Protein AF-X0SSA2-F1 (afdb_monomer)

Organism: NCBI:txid412755

Mean predicted aligned error: 7.19 Å

Structure (mmCIF, N/CA/C/O backbone):
data_AF-X0SSA2-F1
#
_entry.id   AF-X0SSA2-F1
#
loop_
_atom_site.group_PDB
_atom_site.id
_atom_site.type_symbol
_atom_site.label_atom_id
_atom_site.label_alt_id
_atom_site.label_comp_id
_atom_site.label_asym_id
_atom_site.label_entity_id
_atom_site.label_seq_id
_atom_site.pdbx_PDB_ins_code
_atom_site.Cartn_x
_atom_site.Cartn_y
_atom_site.Cartn_z
_atom_site.occupancy
_atom_site.B_iso_or_equiv
_atom_site.auth_seq_id
_atom_site.auth_comp_id
_atom_site.auth_asym_id
_atom_site.auth_atom_id
_atom_site.pdbx_PDB_model_num
ATOM 1 N N . MET A 1 1 ? 5.186 -24.370 46.290 1.00 36.34 1 MET A N 1
ATOM 2 C CA . MET A 1 1 ? 6.306 -24.875 45.468 1.00 36.34 1 MET A CA 1
ATOM 3 C C . MET A 1 1 ? 5.739 -2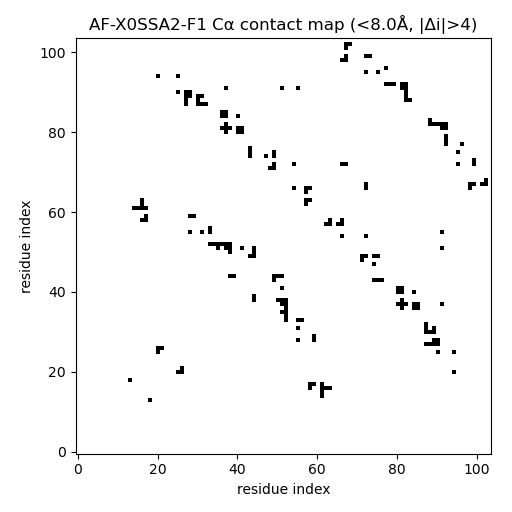5.151 44.083 1.00 36.34 1 MET A C 1
ATOM 5 O O . MET A 1 1 ? 5.047 -26.138 43.938 1.00 36.34 1 MET A O 1
ATOM 9 N N . LEU A 1 2 ? 5.823 -24.299 43.070 1.00 32.62 2 LEU A N 1
ATOM 10 C CA . LEU A 1 2 ? 6.557 -23.061 42.821 1.00 32.62 2 LEU A CA 1
ATOM 11 C C . LEU A 1 2 ? 5.661 -22.193 41.912 1.00 32.62 2 LEU A C 1
ATOM 13 O O . LEU A 1 2 ? 5.140 -22.690 40.917 1.00 32.62 2 LEU A O 1
ATOM 17 N N . GLU A 1 3 ? 5.477 -20.921 42.271 1.00 40.03 3 GLU A N 1
ATOM 18 C CA . GLU A 1 3 ? 5.238 -19.847 41.297 1.00 40.03 3 GLU A CA 1
ATOM 19 C C . GLU A 1 3 ? 6.500 -19.658 40.426 1.00 40.03 3 GLU A C 1
ATOM 21 O O . GLU A 1 3 ? 7.541 -20.228 40.747 1.00 40.03 3 GLU A O 1
ATOM 26 N N . VAL A 1 4 ? 6.417 -18.796 39.399 1.00 38.00 4 VAL A N 1
ATOM 27 C CA . VAL A 1 4 ? 7.406 -18.493 38.331 1.00 38.00 4 VAL A CA 1
ATOM 28 C C . VAL A 1 4 ? 7.120 -19.343 37.084 1.00 38.00 4 VAL A C 1
ATOM 30 O O . VAL A 1 4 ? 7.470 -20.511 37.021 1.00 38.00 4 VAL A O 1
ATOM 33 N N . LEU A 1 5 ? 6.361 -18.854 36.094 1.00 41.00 5 LEU A N 1
ATOM 34 C CA . LEU A 1 5 ? 6.800 -17.846 35.118 1.00 41.00 5 LEU A CA 1
ATOM 35 C C . LEU A 1 5 ? 5.656 -16.884 34.714 1.00 41.00 5 LEU A C 1
ATOM 37 O O . LEU A 1 5 ? 4.956 -17.092 33.725 1.00 41.00 5 LEU A O 1
ATOM 41 N N . LYS A 1 6 ? 5.496 -15.781 35.455 1.00 46.09 6 LYS A N 1
ATOM 42 C CA . LYS A 1 6 ? 4.911 -14.536 34.934 1.00 46.09 6 LYS A CA 1
ATOM 43 C C . LYS A 1 6 ? 6.058 -13.664 34.431 1.00 46.09 6 LYS A C 1
ATOM 45 O O . LYS A 1 6 ? 6.684 -13.016 35.254 1.00 46.09 6 LYS A O 1
ATOM 50 N N . THR A 1 7 ? 6.296 -13.651 33.121 1.00 39.84 7 THR A N 1
ATOM 51 C CA . THR A 1 7 ? 6.778 -12.492 32.341 1.00 39.84 7 THR A CA 1
ATOM 52 C C . THR A 1 7 ? 6.968 -12.906 30.881 1.00 39.84 7 THR A C 1
ATOM 54 O O . THR A 1 7 ? 8.024 -13.374 30.476 1.00 39.84 7 THR A O 1
ATOM 57 N N . ASN A 1 8 ? 5.967 -12.648 30.044 1.00 33.44 8 ASN A N 1
ATOM 58 C CA . ASN A 1 8 ? 6.274 -11.873 28.850 1.00 33.44 8 ASN A CA 1
ATOM 59 C C . ASN A 1 8 ? 5.048 -11.089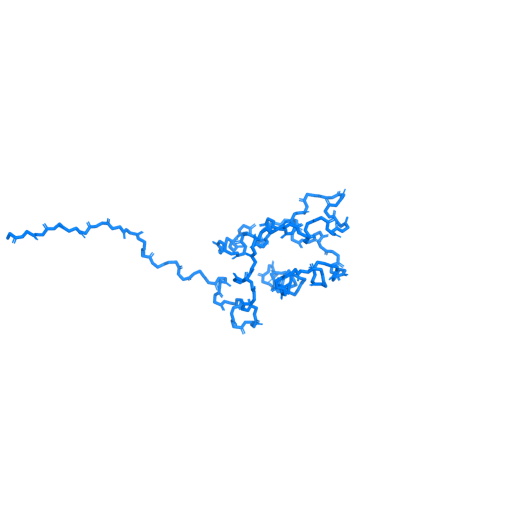 28.411 1.00 33.44 8 ASN A C 1
ATOM 61 O O . ASN A 1 8 ? 4.014 -11.620 28.023 1.00 33.44 8 ASN A O 1
ATOM 65 N N . LYS A 1 9 ? 5.212 -9.783 28.551 1.00 35.56 9 LYS A N 1
ATOM 66 C CA . LYS A 1 9 ? 4.283 -8.697 28.295 1.00 35.56 9 LYS A CA 1
ATOM 67 C C . LYS A 1 9 ? 4.104 -8.527 26.778 1.00 35.56 9 LYS A C 1
ATOM 69 O O . LYS A 1 9 ? 4.408 -7.476 26.238 1.00 35.56 9 LYS A O 1
ATOM 74 N N . ILE A 1 10 ? 3.666 -9.581 26.085 1.00 38.38 10 ILE A N 1
ATOM 75 C CA . ILE A 1 10 ? 3.102 -9.499 24.727 1.00 38.38 10 ILE A CA 1
ATOM 76 C C . ILE A 1 10 ? 1.580 -9.409 24.898 1.00 38.38 10 ILE A C 1
ATOM 78 O O . ILE A 1 10 ? 0.806 -10.230 24.422 1.00 38.38 10 ILE A O 1
ATOM 82 N N . THR A 1 11 ? 1.153 -8.471 25.733 1.00 32.16 11 THR A N 1
ATOM 83 C CA . THR A 1 11 ? -0.247 -8.119 25.925 1.00 32.16 11 THR A CA 1
ATOM 84 C C . THR A 1 11 ? -0.655 -7.215 24.764 1.00 32.16 11 THR A C 1
ATOM 86 O O . THR A 1 11 ? -0.096 -6.133 24.624 1.00 32.16 11 THR A O 1
ATOM 89 N N . GLU A 1 12 ? -1.610 -7.682 23.956 1.00 33.59 12 GLU A N 1
ATOM 90 C CA . GLU A 1 12 ? -2.598 -6.848 23.249 1.00 33.59 12 GLU A CA 1
ATOM 91 C C . GLU A 1 12 ? -2.075 -5.821 22.230 1.00 33.59 12 GLU A C 1
ATOM 93 O O . GLU A 1 12 ? -2.285 -4.621 22.367 1.00 33.59 12 GLU A O 1
ATOM 98 N N . ILE A 1 13 ? -1.487 -6.291 21.129 1.00 44.59 13 ILE A N 1
ATOM 99 C CA . ILE A 1 13 ? -1.469 -5.511 19.880 1.00 44.59 13 ILE A CA 1
ATOM 100 C C . ILE A 1 13 ? -2.322 -6.269 18.865 1.00 44.59 13 ILE A C 1
ATOM 102 O O . ILE A 1 13 ? -1.829 -6.931 17.955 1.00 44.59 13 ILE A O 1
ATOM 106 N N . THR A 1 14 ? -3.638 -6.234 19.057 1.00 48.22 14 THR A N 1
ATOM 107 C CA . THR A 1 14 ? -4.556 -6.366 17.923 1.00 48.22 14 THR A CA 1
ATOM 108 C C . THR A 1 14 ? -4.521 -5.020 17.220 1.00 48.22 14 THR A C 1
ATOM 110 O O . THR A 1 14 ? -5.243 -4.100 17.597 1.00 48.22 14 THR A O 1
ATOM 113 N N . ASP A 1 15 ? -3.576 -4.880 16.298 1.00 62.47 15 ASP A N 1
ATOM 114 C CA . ASP A 1 15 ? -3.314 -3.630 15.603 1.00 62.47 15 ASP A CA 1
ATOM 115 C C . ASP A 1 15 ? -4.589 -3.137 14.908 1.00 62.47 15 ASP A C 1
ATOM 117 O O . ASP A 1 15 ? -5.129 -3.838 14.046 1.00 62.47 15 ASP A O 1
ATOM 121 N N . ASP A 1 16 ? -5.089 -1.964 15.306 1.00 81.75 16 ASP A N 1
ATOM 122 C CA . ASP A 1 16 ? -6.291 -1.324 14.753 1.00 81.75 16 ASP A CA 1
ATOM 123 C C . ASP A 1 16 ? -6.284 -1.369 13.216 1.00 81.75 16 ASP A C 1
ATOM 125 O O . ASP A 1 16 ? -7.279 -1.717 12.580 1.00 81.75 16 ASP A O 1
ATOM 129 N N . LEU A 1 17 ? -5.112 -1.167 12.606 1.00 86.69 17 LEU A N 1
ATOM 130 C CA . LEU A 1 17 ? -4.963 -1.205 11.158 1.00 86.69 17 LEU A CA 1
ATOM 131 C C . LEU A 1 17 ? -5.242 -2.586 10.549 1.00 86.69 17 LEU A C 1
ATOM 133 O O . LEU A 1 17 ? -5.836 -2.676 9.476 1.00 86.69 17 LEU A O 1
ATOM 137 N N . SER A 1 18 ? -4.831 -3.668 11.212 1.00 85.12 18 SER A N 1
ATOM 138 C CA . SER A 1 18 ? -5.076 -5.025 10.711 1.00 85.12 18 SER A CA 1
ATOM 139 C C . SER A 1 18 ? -6.566 -5.357 10.706 1.00 85.12 18 SER A C 1
ATOM 141 O O . SER A 1 18 ? -7.044 -5.973 9.756 1.00 85.12 18 SER A O 1
ATOM 143 N N . ASN A 1 19 ? -7.307 -4.925 11.730 1.00 87.31 19 ASN A N 1
ATOM 144 C CA . ASN A 1 19 ? -8.758 -5.110 11.785 1.00 87.31 19 ASN A CA 1
ATOM 145 C C . ASN A 1 19 ? -9.459 -4.269 10.712 1.00 87.31 19 ASN A C 1
ATOM 147 O O . ASN A 1 19 ? -10.218 -4.817 9.920 1.00 87.31 19 ASN A O 1
ATOM 151 N N . LEU A 1 20 ? -9.098 -2.989 10.592 1.00 90.50 20 LEU A N 1
ATOM 152 C CA . LEU A 1 20 ? -9.608 -2.086 9.556 1.00 90.50 20 LEU A CA 1
ATOM 153 C C . LEU A 1 20 ? -9.437 -2.656 8.139 1.00 90.50 20 LEU A C 1
ATOM 155 O O . LEU A 1 20 ? -10.363 -2.636 7.330 1.00 90.50 20 LEU A O 1
ATOM 159 N N . LEU A 1 21 ? -8.263 -3.217 7.839 1.00 87.75 21 LEU A N 1
ATOM 160 C CA . LEU A 1 21 ? -7.985 -3.827 6.538 1.00 87.75 21 LEU A CA 1
ATOM 161 C C . LEU A 1 21 ? -8.769 -5.120 6.309 1.00 87.75 21 LEU A C 1
ATOM 163 O O . LEU A 1 21 ? -9.176 -5.382 5.178 1.00 87.75 21 LEU A O 1
ATOM 167 N N . ARG A 1 22 ? -8.990 -5.927 7.355 1.00 87.25 22 ARG A N 1
ATOM 168 C CA . ARG A 1 22 ? -9.841 -7.123 7.274 1.00 87.25 22 ARG A CA 1
ATOM 169 C C . ARG A 1 22 ? -11.291 -6.744 6.998 1.00 87.25 22 ARG A C 1
ATOM 171 O O . ARG A 1 22 ? -11.892 -7.337 6.106 1.00 87.25 22 ARG A O 1
ATOM 178 N N . ASP A 1 23 ? -11.812 -5.749 7.706 1.00 89.88 23 ASP A N 1
ATOM 179 C CA . ASP A 1 23 ? -13.188 -5.266 7.556 1.00 89.88 23 ASP A CA 1
ATOM 180 C C . ASP A 1 23 ? -13.410 -4.603 6.189 1.00 89.88 23 ASP A C 1
ATOM 182 O O . ASP A 1 23 ? -14.480 -4.729 5.597 1.00 89.88 23 ASP A O 1
ATOM 186 N N . ALA A 1 24 ? -12.370 -3.971 5.638 1.00 89.56 24 ALA A N 1
ATOM 187 C CA . ALA A 1 24 ? -12.356 -3.442 4.275 1.00 89.56 24 ALA A CA 1
ATOM 188 C C . ALA A 1 24 ? -12.162 -4.516 3.181 1.00 89.56 24 ALA A C 1
ATOM 190 O O . ALA A 1 24 ? -12.196 -4.186 1.997 1.00 89.56 24 ALA A O 1
ATOM 191 N N . GLY A 1 25 ? -11.970 -5.789 3.549 1.00 87.25 25 GLY A N 1
ATOM 192 C CA . GLY A 1 25 ? -11.882 -6.914 2.614 1.00 87.25 25 GLY A CA 1
ATOM 193 C C . GLY A 1 25 ? -10.484 -7.229 2.069 1.00 87.25 25 GLY A C 1
ATOM 194 O O . GLY A 1 25 ? -10.376 -8.007 1.131 1.00 87.25 25 GLY A O 1
ATOM 195 N N . TYR A 1 26 ? -9.406 -6.687 2.645 1.00 88.94 26 TYR A N 1
ATOM 196 C CA . TYR A 1 26 ? -8.025 -6.876 2.167 1.00 88.94 26 TYR A CA 1
ATOM 197 C C . TYR A 1 26 ? -7.277 -8.007 2.895 1.00 88.94 26 TYR A C 1
ATOM 199 O O . TYR A 1 26 ? -6.159 -7.835 3.394 1.00 88.94 26 TYR A O 1
ATOM 207 N N . LEU A 1 27 ? -7.889 -9.191 2.969 1.00 78.62 27 LEU A N 1
ATOM 208 C CA . LEU A 1 27 ? -7.340 -10.361 3.675 1.00 78.62 27 LEU A CA 1
ATOM 209 C C . LEU A 1 27 ? -6.045 -10.891 3.032 1.00 78.62 27 LEU A C 1
ATOM 211 O O . LEU A 1 27 ? -5.162 -11.429 3.714 1.00 78.62 27 LEU A O 1
ATOM 215 N N . GLU A 1 28 ? -5.903 -10.690 1.725 1.00 85.69 28 GLU A N 1
ATOM 216 C CA . GLU A 1 28 ? -4.782 -11.118 0.891 1.00 85.69 28 GLU A CA 1
ATOM 217 C C . GLU A 1 28 ? -3.476 -10.416 1.267 1.00 85.69 28 GLU A C 1
ATOM 219 O O . GLU A 1 28 ? -2.402 -10.895 0.907 1.00 85.69 28 GLU A O 1
ATOM 224 N N . LEU A 1 29 ? -3.512 -9.322 2.036 1.00 87.44 29 LEU A N 1
ATOM 225 C CA . LEU A 1 29 ? -2.296 -8.675 2.532 1.00 87.44 29 LEU A CA 1
ATOM 226 C C . LEU A 1 29 ? -1.406 -9.644 3.331 1.00 87.44 29 LEU A C 1
ATOM 228 O O . LEU A 1 29 ? -0.174 -9.594 3.233 1.00 87.44 29 LEU A O 1
ATOM 232 N N . SER A 1 30 ? -2.022 -10.568 4.073 1.00 87.25 30 SER A N 1
ATOM 233 C CA . SER A 1 30 ? -1.315 -11.631 4.796 1.00 87.25 30 SER A CA 1
ATOM 234 C C . SER A 1 30 ? -0.505 -12.549 3.866 1.00 87.25 30 SER A C 1
ATOM 236 O O . SER A 1 30 ? 0.516 -13.096 4.277 1.00 87.25 30 SER A O 1
ATOM 238 N N . ALA A 1 31 ? -0.883 -12.653 2.586 1.00 93.50 31 ALA A N 1
ATOM 239 C CA . ALA A 1 31 ? -0.186 -13.447 1.580 1.00 93.50 31 ALA A CA 1
ATOM 240 C C . ALA A 1 31 ? 1.072 -12.763 1.014 1.00 93.50 31 ALA A C 1
ATOM 242 O O . ALA A 1 31 ? 1.801 -13.390 0.237 1.00 93.50 31 ALA A O 1
ATOM 243 N N . CYS A 1 32 ? 1.349 -11.500 1.366 1.00 96.31 32 CYS A N 1
ATOM 244 C CA . CYS A 1 32 ? 2.533 -10.782 0.900 1.00 96.31 32 CYS A CA 1
ATOM 245 C C . CYS A 1 32 ? 3.826 -11.434 1.423 1.00 96.31 32 CYS A C 1
ATOM 247 O O . CYS A 1 32 ? 4.136 -11.383 2.611 1.00 96.31 32 CYS A O 1
ATO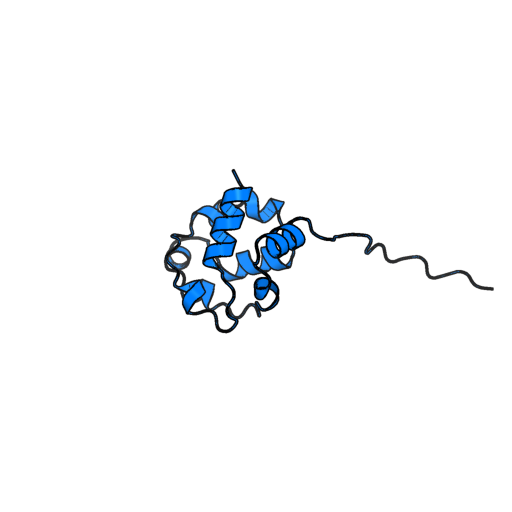M 249 N N . ILE A 1 33 ? 4.629 -11.979 0.504 1.00 97.56 33 ILE A N 1
ATOM 250 C CA . ILE A 1 33 ? 5.916 -12.642 0.797 1.00 97.56 33 ILE A CA 1
ATOM 251 C C . ILE A 1 33 ? 7.135 -11.719 0.653 1.00 97.56 33 ILE A C 1
ATOM 253 O O . ILE A 1 33 ? 8.264 -12.189 0.571 1.00 97.56 33 ILE A O 1
ATOM 257 N N . GLN A 1 34 ? 6.926 -10.403 0.542 1.00 98.31 34 GLN A N 1
ATOM 258 C CA . GLN A 1 34 ? 8.010 -9.420 0.405 1.00 98.31 34 GLN A CA 1
ATOM 259 C C . GLN A 1 34 ? 8.952 -9.638 -0.806 1.00 98.31 34 GLN A C 1
ATOM 261 O O . GLN A 1 34 ? 10.094 -9.189 -0.787 1.00 98.31 34 GLN A O 1
ATOM 266 N N . CYS A 1 35 ? 8.476 -10.235 -1.908 1.00 98.50 35 CYS A N 1
ATOM 267 C CA . CYS A 1 35 ? 9.305 -10.508 -3.098 1.00 98.50 35 CYS A CA 1
ATOM 268 C C . CYS A 1 35 ? 9.805 -9.252 -3.839 1.00 98.50 35 CYS A C 1
ATOM 270 O O . CYS A 1 35 ? 10.803 -9.305 -4.548 1.00 98.50 35 CYS A O 1
ATOM 272 N N . GLY A 1 36 ? 9.114 -8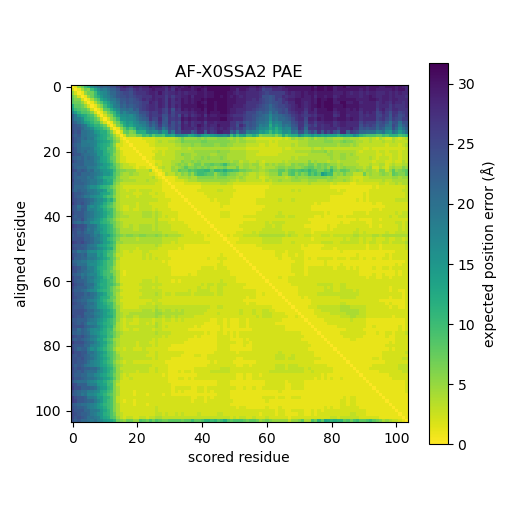.115 -3.707 1.00 98.31 36 GLY A N 1
ATOM 273 C CA . GLY A 1 36 ? 9.532 -6.845 -4.308 1.00 98.31 36 GLY A CA 1
ATOM 274 C C . GLY A 1 36 ? 9.086 -6.584 -5.746 1.00 98.31 36 GLY A C 1
ATOM 275 O O . GLY A 1 36 ? 9.392 -5.506 -6.256 1.00 98.31 36 GLY A O 1
ATOM 276 N N . THR A 1 37 ? 8.306 -7.475 -6.373 1.00 98.69 37 THR A N 1
ATOM 277 C CA . THR A 1 37 ? 7.755 -7.259 -7.728 1.00 98.69 37 THR A CA 1
ATOM 278 C C . THR A 1 37 ? 7.039 -5.912 -7.851 1.00 98.69 37 THR A C 1
ATOM 280 O O . THR A 1 37 ? 7.258 -5.177 -8.813 1.00 98.69 37 THR A O 1
ATOM 283 N N . CYS A 1 38 ? 6.251 -5.537 -6.837 1.00 98.56 38 C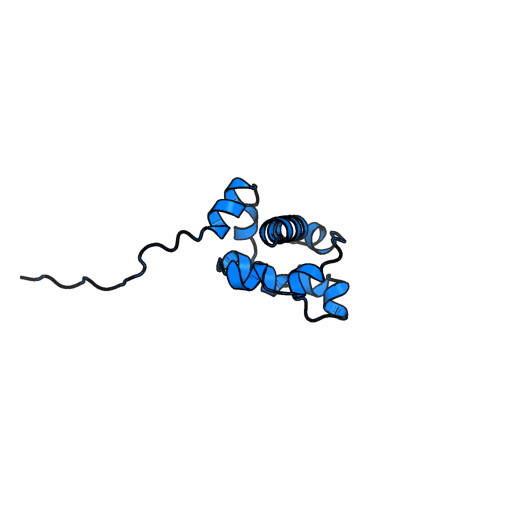YS A N 1
ATOM 284 C CA . CYS A 1 38 ? 5.559 -4.251 -6.786 1.00 98.56 38 CYS A CA 1
ATOM 285 C C . CYS A 1 38 ? 6.533 -3.064 -6.875 1.00 98.56 38 CYS A C 1
ATOM 287 O O . CYS A 1 38 ? 6.386 -2.234 -7.771 1.00 98.56 38 CYS A O 1
ATOM 289 N N . SER A 1 39 ? 7.573 -3.028 -6.033 1.00 98.50 39 SER A N 1
ATOM 290 C CA . SER A 1 39 ? 8.600 -1.978 -6.064 1.00 98.50 39 SER A CA 1
ATOM 291 C C . SER A 1 39 ? 9.339 -1.928 -7.402 1.00 98.50 39 SER A C 1
ATOM 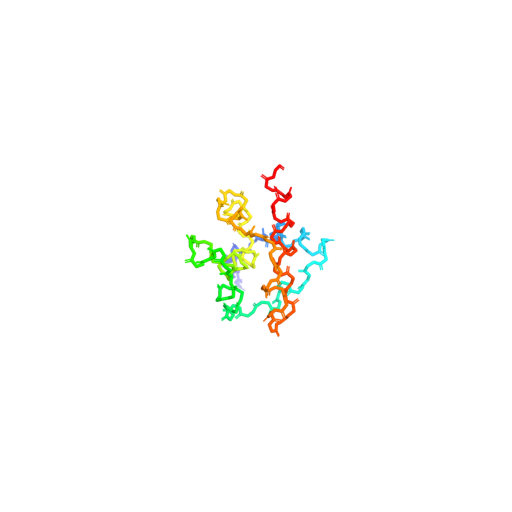293 O O . SER A 1 39 ? 9.516 -0.844 -7.947 1.00 98.50 39 SER A O 1
ATOM 295 N N . GLY A 1 40 ? 9.745 -3.079 -7.952 1.00 98.31 40 GLY A N 1
ATOM 296 C CA . GLY A 1 40 ? 10.466 -3.136 -9.232 1.00 98.31 40 GLY A CA 1
ATOM 297 C C . GLY A 1 40 ? 9.619 -2.686 -10.429 1.00 98.31 40 GLY A C 1
ATOM 298 O O . GLY A 1 40 ? 10.130 -2.123 -11.399 1.00 98.31 40 GLY A O 1
ATOM 299 N N . SER A 1 41 ? 8.304 -2.892 -10.346 1.00 98.06 41 SER A N 1
ATOM 300 C CA . SER A 1 41 ? 7.347 -2.470 -11.371 1.00 98.06 41 SER A CA 1
ATOM 301 C C . SER A 1 41 ? 6.888 -1.014 -11.243 1.00 98.06 41 SER A C 1
ATOM 303 O O . SER A 1 41 ? 6.360 -0.462 -12.204 1.00 98.06 41 SER A O 1
ATOM 305 N N . CYS A 1 42 ? 7.087 -0.381 -10.083 1.00 98.50 42 CYS A N 1
ATOM 306 C CA . CYS A 1 42 ? 6.533 0.935 -9.790 1.00 98.50 42 CYS A CA 1
ATOM 307 C C . CYS A 1 42 ? 7.215 2.031 -10.633 1.00 98.50 42 CYS A C 1
ATOM 309 O O . CYS A 1 42 ? 8.421 2.241 -10.478 1.00 98.50 42 CYS A O 1
ATOM 311 N N . PRO A 1 43 ? 6.482 2.784 -11.479 1.00 98.19 43 PRO A N 1
ATOM 312 C CA . PRO A 1 43 ? 7.073 3.895 -12.223 1.00 98.19 43 PRO A CA 1
ATOM 313 C C . PRO A 1 43 ? 7.493 5.043 -11.294 1.00 98.19 43 PRO A C 1
ATOM 315 O O . PRO A 1 43 ? 8.585 5.583 -11.462 1.00 98.19 43 PRO A O 1
ATOM 318 N N . SER A 1 44 ? 6.686 5.368 -10.273 1.00 98.25 44 SER A N 1
ATOM 319 C CA . SER A 1 44 ? 7.013 6.411 -9.289 1.00 98.25 44 SER A CA 1
ATOM 320 C C . SER A 1 44 ? 8.283 6.082 -8.507 1.00 98.25 44 SER A C 1
ATOM 322 O O . SER A 1 44 ? 9.163 6.928 -8.384 1.00 98.25 44 SER A O 1
ATOM 324 N N . GLY A 1 45 ? 8.439 4.830 -8.061 1.00 98.00 45 GLY A N 1
ATOM 325 C CA . GLY A 1 45 ? 9.613 4.388 -7.303 1.00 98.00 45 GLY A CA 1
ATOM 326 C C . GLY A 1 45 ? 10.941 4.533 -8.059 1.00 98.00 45 GLY A C 1
ATOM 327 O O . GLY A 1 45 ? 11.993 4.609 -7.430 1.00 98.00 45 GLY A O 1
ATOM 328 N N . ARG A 1 46 ? 10.922 4.647 -9.396 1.00 97.25 46 ARG A N 1
ATOM 329 C CA . ARG A 1 46 ? 12.130 4.924 -10.197 1.00 97.25 46 ARG A CA 1
ATOM 330 C C . ARG A 1 46 ? 12.625 6.366 -10.082 1.00 97.25 46 ARG A C 1
ATOM 332 O O . ARG A 1 46 ? 13.761 6.634 -10.454 1.00 97.25 46 ARG A O 1
ATOM 339 N N . ARG A 1 47 ? 11.776 7.292 -9.632 1.00 97.12 47 ARG A N 1
ATOM 340 C CA . ARG A 1 47 ? 12.079 8.732 -9.543 1.00 97.12 47 ARG A CA 1
ATOM 341 C C . ARG A 1 47 ? 11.848 9.319 -8.151 1.00 97.12 47 ARG A C 1
ATOM 343 O O . ARG A 1 47 ? 12.151 10.485 -7.935 1.00 97.12 47 ARG A O 1
ATOM 350 N N . THR A 1 48 ? 11.306 8.537 -7.223 1.00 97.25 48 THR A N 1
ATOM 351 C CA . THR A 1 48 ? 11.022 8.959 -5.849 1.00 97.25 48 THR A CA 1
ATOM 352 C C . THR A 1 48 ? 11.511 7.920 -4.842 1.00 97.25 48 THR A C 1
ATOM 354 O O . THR A 1 48 ? 11.970 6.828 -5.201 1.00 97.25 48 THR A O 1
ATOM 357 N N . ALA A 1 49 ? 11.396 8.260 -3.558 1.00 96.19 49 ALA A N 1
ATOM 358 C CA . ALA A 1 49 ? 11.732 7.365 -2.460 1.00 96.19 49 ALA A CA 1
ATOM 359 C C . ALA A 1 49 ? 10.717 6.220 -2.267 1.00 96.19 49 ALA A C 1
ATOM 361 O O . ALA A 1 49 ? 11.072 5.211 -1.668 1.00 96.19 49 ALA A O 1
ATOM 362 N N . LEU A 1 50 ? 9.524 6.290 -2.885 1.00 97.94 50 LEU A N 1
ATOM 363 C CA . LEU A 1 50 ? 8.466 5.290 -2.716 1.00 97.94 50 LEU A CA 1
ATOM 364 C C . LEU A 1 50 ? 8.976 3.869 -2.984 1.00 97.94 50 LEU A C 1
ATOM 366 O O . LEU A 1 50 ? 9.361 3.511 -4.105 1.00 97.94 50 LEU A O 1
ATOM 370 N N . ARG A 1 51 ? 8.916 3.021 -1.957 1.00 98.12 51 ARG A N 1
ATOM 371 C CA . ARG A 1 51 ? 9.136 1.574 -2.064 1.00 98.12 51 ARG A CA 1
ATOM 372 C C . ARG A 1 51 ? 7.867 0.843 -1.659 1.00 98.12 51 ARG A C 1
ATOM 374 O O . ARG A 1 51 ? 7.624 0.595 -0.483 1.00 98.12 51 ARG A O 1
ATOM 381 N N . THR A 1 52 ? 7.081 0.434 -2.653 1.00 98.12 52 THR A N 1
ATOM 382 C CA . THR A 1 52 ? 5.781 -0.227 -2.452 1.00 98.12 52 THR A CA 1
ATOM 383 C C . THR A 1 52 ? 5.895 -1.482 -1.584 1.00 98.12 52 THR A C 1
ATOM 385 O O . THR A 1 52 ? 5.052 -1.721 -0.730 1.00 98.12 52 THR A O 1
ATOM 388 N N . ARG A 1 53 ? 6.978 -2.256 -1.737 1.00 98.38 53 ARG A N 1
ATOM 389 C CA . ARG A 1 53 ? 7.292 -3.407 -0.875 1.00 98.38 53 ARG A CA 1
ATOM 390 C C . ARG A 1 53 ? 7.437 -3.006 0.598 1.00 98.38 53 ARG A C 1
ATOM 392 O O . ARG A 1 53 ? 6.881 -3.682 1.461 1.00 98.38 53 ARG A O 1
ATOM 399 N N . SER A 1 54 ? 8.184 -1.936 0.872 1.00 97.94 54 SER A N 1
ATOM 400 C CA . SER A 1 54 ? 8.409 -1.436 2.232 1.00 97.94 54 SER A CA 1
ATOM 401 C C . SER A 1 54 ? 7.114 -0.918 2.843 1.00 97.94 54 SER A C 1
ATOM 403 O O . SER A 1 54 ? 6.830 -1.239 3.990 1.00 97.94 54 SER A O 1
ATOM 405 N N . LEU A 1 55 ? 6.289 -0.218 2.057 1.00 97.38 55 LEU A N 1
ATOM 406 C CA . LEU A 1 55 ? 4.952 0.185 2.486 1.00 97.38 55 LEU A CA 1
ATOM 407 C C . LEU A 1 55 ? 4.123 -1.037 2.896 1.00 97.38 55 LEU A C 1
ATOM 409 O O . LEU A 1 55 ? 3.679 -1.094 4.033 1.00 97.38 55 LEU A O 1
ATOM 413 N N . MET A 1 56 ? 4.014 -2.068 2.046 1.00 97.31 56 MET A N 1
ATOM 414 C CA . MET A 1 56 ? 3.303 -3.309 2.401 1.00 97.31 56 MET A CA 1
ATOM 415 C C . MET A 1 56 ? 3.880 -3.990 3.650 1.00 97.31 56 MET A C 1
ATOM 417 O O . MET A 1 56 ? 3.130 -4.584 4.419 1.00 97.31 56 MET A O 1
ATOM 421 N N . LYS A 1 57 ? 5.196 -3.886 3.891 1.00 95.88 57 LYS A N 1
ATOM 422 C CA . LYS A 1 57 ? 5.805 -4.396 5.126 1.00 95.88 57 LYS A CA 1
ATOM 423 C C . LYS A 1 57 ? 5.345 -3.606 6.347 1.00 95.88 57 LYS A C 1
ATOM 425 O O . LYS A 1 57 ? 5.006 -4.234 7.342 1.00 95.88 57 LYS A O 1
ATOM 430 N N . LYS A 1 58 ? 5.303 -2.270 6.269 1.00 95.00 58 LYS A N 1
ATOM 431 C CA . LYS A 1 58 ? 4.740 -1.423 7.332 1.00 95.00 58 LYS A CA 1
ATOM 432 C C . LYS A 1 58 ? 3.288 -1.811 7.614 1.00 95.00 58 LYS A C 1
ATOM 434 O O . LYS A 1 58 ? 2.928 -1.934 8.776 1.00 95.00 58 LYS A O 1
ATOM 439 N N . VAL A 1 59 ? 2.492 -2.089 6.573 1.00 94.00 59 VAL A N 1
ATOM 440 C CA . VAL A 1 59 ? 1.102 -2.541 6.752 1.00 94.00 59 VAL A CA 1
ATOM 441 C C . VAL A 1 59 ? 1.037 -3.888 7.484 1.00 94.00 59 VAL A C 1
ATOM 443 O O . VAL A 1 59 ? 0.285 -4.021 8.439 1.00 94.00 59 VAL A O 1
ATOM 446 N N . GLN A 1 60 ? 1.867 -4.872 7.109 1.00 91.88 60 GLN A N 1
ATOM 447 C CA . GLN A 1 60 ? 1.945 -6.164 7.817 1.00 91.88 60 GLN A CA 1
ATOM 448 C C . GLN A 1 60 ? 2.426 -6.045 9.270 1.00 91.88 60 GLN A C 1
ATOM 450 O O . GLN A 1 60 ? 2.141 -6.921 10.079 1.00 91.88 60 GLN A O 1
ATOM 455 N N . LEU A 1 61 ? 3.213 -5.013 9.573 1.00 91.62 61 LEU A N 1
ATOM 456 C CA . LEU A 1 61 ? 3.682 -4.702 10.921 1.00 91.62 61 LEU A CA 1
ATOM 457 C C . LEU A 1 61 ? 2.698 -3.817 11.697 1.00 91.62 61 LEU A C 1
ATOM 459 O O . LEU A 1 61 ? 2.959 -3.551 12.862 1.00 91.62 61 LEU A O 1
ATOM 463 N N . GLY A 1 62 ? 1.625 -3.347 11.051 1.00 91.38 62 GLY A N 1
ATOM 464 C CA . GLY A 1 62 ? 0.618 -2.496 11.672 1.00 91.38 62 GLY A CA 1
ATOM 465 C C . GLY A 1 62 ? 1.113 -1.096 12.066 1.00 91.38 62 GLY A C 1
ATOM 466 O O . GLY A 1 62 ? 0.561 -0.429 12.929 1.00 91.38 62 GLY A O 1
ATOM 467 N N . LEU A 1 63 ? 2.146 -0.581 11.394 1.00 92.94 63 LEU A N 1
ATOM 468 C CA . LEU A 1 63 ? 2.739 0.727 11.711 1.00 92.94 63 LEU A CA 1
ATOM 469 C C . LEU A 1 63 ? 1.875 1.895 11.194 1.00 92.94 63 LEU A C 1
ATOM 471 O O . LEU A 1 63 ? 2.314 2.670 10.346 1.00 92.94 63 LEU A O 1
ATOM 475 N N . LYS A 1 64 ? 0.627 2.002 11.666 1.00 93.06 64 LYS A N 1
ATOM 476 C CA . LYS A 1 64 ? -0.403 2.928 11.171 1.00 93.06 64 LYS A CA 1
ATOM 477 C C . LYS A 1 64 ? 0.082 4.374 11.127 1.00 93.06 64 LYS A C 1
ATOM 479 O O . LYS A 1 64 ? 0.116 4.963 10.052 1.00 93.06 64 LYS A O 1
ATOM 484 N N . GLU A 1 65 ? 0.527 4.918 12.255 1.00 93.44 65 GLU A N 1
ATOM 485 C CA . GLU A 1 65 ? 0.959 6.320 12.346 1.00 93.44 65 GLU A CA 1
ATOM 486 C C . GLU A 1 65 ? 2.136 6.631 11.408 1.00 93.44 65 GLU A C 1
ATOM 488 O O . GLU A 1 65 ? 2.157 7.665 10.738 1.00 93.44 65 GLU A O 1
ATOM 493 N N . GLU A 1 66 ? 3.087 5.700 11.278 1.00 94.31 66 GLU A N 1
ATOM 494 C CA . GLU A 1 66 ? 4.213 5.826 10.344 1.00 94.31 66 GLU A CA 1
ATOM 495 C C . GLU A 1 66 ? 3.798 5.739 8.875 1.00 94.31 66 GLU A C 1
ATOM 497 O O . GLU A 1 66 ? 4.558 6.166 8.012 1.00 94.31 66 GLU A O 1
ATOM 502 N N . ILE A 1 67 ? 2.658 5.122 8.561 1.00 95.31 67 ILE A N 1
ATOM 503 C CA . ILE A 1 67 ? 2.133 5.038 7.197 1.00 95.31 67 ILE A CA 1
ATOM 504 C C . ILE A 1 67 ? 1.350 6.304 6.860 1.00 95.31 67 ILE A C 1
ATOM 506 O O . ILE A 1 67 ? 1.569 6.886 5.800 1.00 95.31 67 ILE A O 1
ATOM 510 N N . LEU A 1 68 ? 0.439 6.721 7.745 1.00 95.62 68 LEU A N 1
ATOM 511 C CA . LEU A 1 68 ? -0.486 7.827 7.485 1.00 95.62 68 LEU A CA 1
ATOM 512 C C . LEU A 1 68 ? 0.229 9.185 7.440 1.00 95.62 68 LEU A C 1
ATOM 514 O O . LEU A 1 68 ? -0.174 10.066 6.684 1.00 95.62 68 LEU A O 1
ATOM 518 N N . SER A 1 69 ? 1.328 9.340 8.186 1.00 95.69 69 SER A N 1
ATOM 519 C CA . SER A 1 69 ? 2.165 10.550 8.162 1.00 95.69 69 SER A CA 1
ATOM 520 C C . SER A 1 69 ? 3.211 10.578 7.033 1.00 95.69 69 SER A C 1
ATOM 522 O O . SER A 1 69 ? 3.859 11.607 6.811 1.00 95.69 69 SER A O 1
ATOM 524 N N . ASP A 1 70 ? 3.392 9.477 6.295 1.00 95.75 70 ASP A N 1
ATOM 525 C CA . ASP A 1 70 ? 4.442 9.347 5.284 1.00 95.75 70 ASP A CA 1
ATOM 526 C C . ASP A 1 70 ? 4.050 10.021 3.963 1.00 95.75 70 ASP A C 1
ATOM 528 O O . ASP A 1 70 ? 3.110 9.619 3.271 1.00 95.75 70 ASP A O 1
ATOM 532 N N . LYS A 1 71 ? 4.830 11.023 3.544 1.00 95.94 71 LYS A N 1
ATOM 533 C CA . LYS A 1 71 ? 4.627 11.710 2.257 1.00 95.94 71 LYS A CA 1
ATOM 534 C C . LYS A 1 71 ? 4.738 10.755 1.069 1.00 95.94 71 LYS A C 1
ATOM 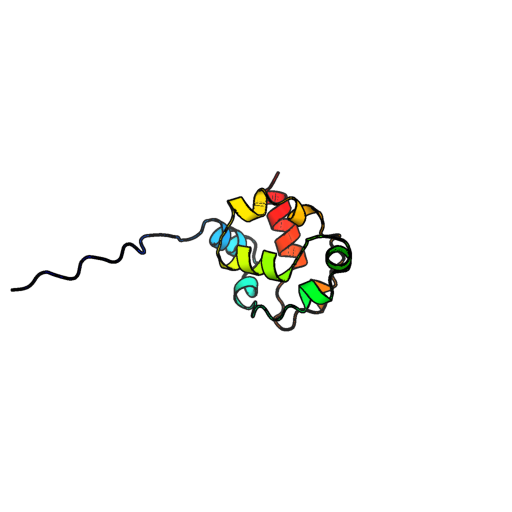536 O O . LYS A 1 71 ? 4.106 10.990 0.039 1.00 95.94 71 LYS A O 1
ATOM 541 N N . GLU A 1 72 ? 5.509 9.674 1.196 1.00 95.75 72 GLU A N 1
ATOM 542 C CA . GLU A 1 72 ? 5.672 8.687 0.131 1.00 95.75 72 GLU A CA 1
ATOM 543 C C . GLU A 1 72 ? 4.363 7.974 -0.220 1.00 95.75 72 GLU A C 1
ATOM 545 O O . GLU A 1 72 ? 4.188 7.570 -1.376 1.00 95.75 72 GLU A O 1
ATOM 550 N N . LEU A 1 73 ? 3.409 7.887 0.719 1.00 97.12 73 LEU A N 1
ATOM 551 C CA . LEU A 1 73 ? 2.070 7.342 0.477 1.00 97.12 73 LEU A CA 1
ATOM 552 C C . LEU A 1 73 ? 1.387 8.043 -0.710 1.00 97.12 73 LEU A C 1
ATOM 554 O O . LEU A 1 73 ? 0.694 7.412 -1.516 1.00 97.12 73 LEU A O 1
ATOM 558 N N . TRP A 1 74 ? 1.643 9.339 -0.887 1.00 97.75 74 TRP A N 1
ATOM 559 C CA . TRP A 1 74 ? 1.061 10.176 -1.937 1.00 97.75 74 TRP A CA 1
ATOM 560 C C . TRP A 1 74 ? 1.815 10.122 -3.274 1.00 97.75 74 TRP A C 1
ATOM 562 O O . TRP A 1 74 ? 1.305 10.599 -4.282 1.00 97.75 74 TRP A O 1
ATOM 572 N N . PHE A 1 75 ? 2.973 9.459 -3.348 1.00 98.25 75 PHE A N 1
ATOM 573 C CA . PHE A 1 75 ? 3.733 9.331 -4.601 1.00 98.25 75 PHE A CA 1
ATOM 574 C C . PHE A 1 75 ? 3.211 8.228 -5.536 1.00 98.25 75 PHE A C 1
ATOM 576 O O . PHE A 1 75 ? 3.620 8.153 -6.699 1.00 98.25 75 PHE A O 1
ATOM 583 N N . CYS A 1 76 ? 2.325 7.347 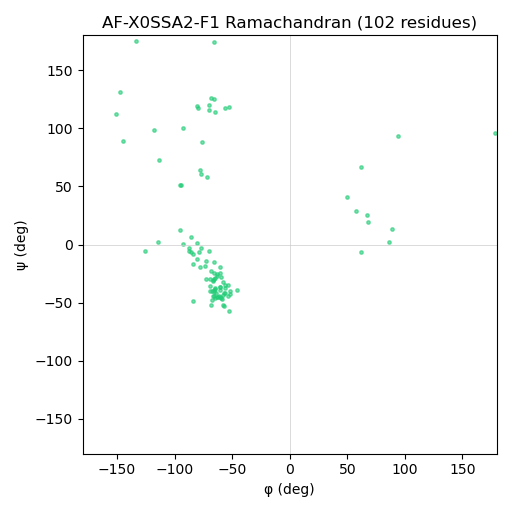-5.062 1.00 98.25 76 CYS A N 1
ATOM 584 C CA . CYS A 1 76 ? 1.701 6.329 -5.907 1.00 98.25 76 CYS A CA 1
ATOM 585 C C . CYS A 1 76 ? 0.746 6.976 -6.930 1.00 98.25 76 CYS A C 1
ATOM 587 O O . CYS A 1 76 ? -0.181 7.694 -6.562 1.00 98.25 76 CYS A O 1
ATOM 589 N N . SER A 1 77 ? 0.940 6.682 -8.215 1.00 98.00 77 SER A N 1
ATOM 590 C CA . SER A 1 77 ? 0.099 7.185 -9.311 1.00 98.00 77 SER A CA 1
ATOM 591 C C . SER A 1 77 ? -1.148 6.338 -9.584 1.00 98.00 77 SER A C 1
ATOM 593 O O . SER A 1 77 ? -1.803 6.549 -10.599 1.00 98.00 77 SER A O 1
ATOM 595 N N . THR A 1 78 ? -1.419 5.327 -8.746 1.00 98.31 78 THR A N 1
ATOM 596 C CA . THR A 1 78 ? -2.529 4.368 -8.915 1.00 98.31 78 THR A CA 1
ATOM 597 C C . THR A 1 78 ? -2.591 3.759 -10.322 1.00 98.31 78 THR A C 1
ATOM 599 O O . THR A 1 78 ? -3.655 3.602 -10.900 1.00 98.31 78 THR A O 1
ATOM 602 N N . CYS A 1 79 ? -1.434 3.415 -10.899 1.00 98.44 79 CYS A N 1
ATOM 603 C CA . CYS A 1 79 ? -1.341 2.846 -12.252 1.00 98.44 79 CYS A CA 1
ATOM 604 C C . CYS A 1 79 ? -1.648 1.339 -12.345 1.00 98.44 79 CYS A C 1
ATOM 606 O O . CYS A 1 79 ? -1.475 0.758 -13.410 1.00 98.44 79 CYS A O 1
ATOM 608 N N . TYR A 1 80 ? -1.993 0.684 -11.231 1.00 98.38 80 TYR A N 1
ATOM 609 C CA . TYR A 1 80 ? -2.345 -0.743 -11.127 1.00 98.38 80 TYR A CA 1
ATOM 610 C C . TYR A 1 80 ? -1.278 -1.787 -11.505 1.00 98.38 80 TYR A C 1
ATOM 612 O O . TYR A 1 80 ? -1.451 -2.958 -11.189 1.00 98.38 80 TYR A O 1
ATOM 620 N N . THR A 1 81 ? -0.117 -1.400 -12.043 1.00 98.62 81 THR A N 1
ATOM 621 C CA . THR A 1 81 ? 0.951 -2.354 -12.426 1.00 98.62 81 THR A CA 1
ATOM 622 C C . THR A 1 81 ? 1.342 -3.336 -11.308 1.00 98.62 81 THR A C 1
ATOM 624 O O . THR A 1 81 ? 1.596 -4.511 -11.568 1.00 98.62 81 THR A O 1
ATOM 627 N N . CYS A 1 82 ? 1.424 -2.870 -10.058 1.00 98.38 82 CYS A N 1
ATOM 628 C CA . CYS A 1 82 ? 1.795 -3.718 -8.926 1.00 98.38 82 CYS A CA 1
ATOM 629 C C . CYS A 1 82 ? 0.693 -4.700 -8.511 1.00 98.38 82 CYS A C 1
ATOM 631 O O . CYS A 1 82 ? 1.035 -5.766 -8.003 1.00 98.38 82 CYS A O 1
ATOM 633 N N . LEU A 1 83 ? -0.578 -4.345 -8.722 1.00 97.81 83 LEU A N 1
ATOM 634 C CA . LEU A 1 83 ? -1.727 -5.212 -8.472 1.00 97.81 83 LEU A CA 1
ATOM 635 C C . LEU A 1 83 ? -1.711 -6.368 -9.477 1.00 97.81 83 LEU A C 1
ATOM 637 O O . LEU A 1 83 ? -1.633 -7.522 -9.071 1.00 97.81 83 LEU A O 1
ATOM 641 N N . GLU A 1 84 ? -1.613 -6.049 -10.770 1.00 98.31 84 GLU A N 1
ATOM 642 C CA . GLU A 1 84 ? -1.588 -7.039 -11.859 1.00 98.31 84 GLU A CA 1
ATOM 643 C C . GLU A 1 84 ? -0.411 -8.016 -11.770 1.00 98.31 84 GLU A C 1
ATOM 645 O O . GLU A 1 84 ? -0.517 -9.193 -12.102 1.00 98.31 84 GLU A O 1
ATOM 650 N N . ARG A 1 85 ? 0.757 -7.536 -11.330 1.00 98.31 85 ARG A N 1
ATOM 651 C CA . ARG A 1 85 ? 1.986 -8.346 -11.301 1.00 98.31 85 ARG A CA 1
ATOM 652 C C . ARG A 1 85 ? 2.226 -9.059 -9.978 1.00 98.31 85 ARG A C 1
ATOM 654 O O . ARG A 1 85 ? 3.266 -9.703 -9.829 1.00 98.31 85 ARG A O 1
ATOM 661 N N . CYS A 1 86 ? 1.347 -8.914 -8.990 1.00 98.19 86 CYS A N 1
ATOM 662 C CA . CYS A 1 86 ? 1.573 -9.523 -7.689 1.00 98.19 86 CYS A CA 1
ATOM 663 C C . CYS A 1 86 ? 1.439 -11.056 -7.778 1.00 98.19 86 CYS A C 1
ATOM 665 O O . CYS A 1 86 ? 0.332 -11.551 -7.976 1.00 98.19 86 CYS A O 1
ATOM 667 N N . PRO A 1 87 ? 2.504 -11.847 -7.529 1.00 97.88 87 PRO A N 1
ATOM 668 C CA . PRO A 1 87 ? 2.431 -13.312 -7.626 1.00 97.88 87 PRO A CA 1
ATOM 669 C C . PRO A 1 87 ? 1.595 -13.955 -6.505 1.00 97.88 87 PRO A C 1
ATOM 671 O O . PRO A 1 87 ? 1.408 -15.169 -6.469 1.00 97.88 87 PRO A O 1
ATOM 674 N N . ARG A 1 88 ? 1.142 -13.151 -5.539 1.00 97.62 88 ARG A N 1
ATOM 675 C CA . ARG A 1 88 ? 0.344 -13.577 -4.385 1.00 97.62 88 ARG A CA 1
ATOM 676 C C . ARG A 1 88 ? -1.067 -12.994 -4.388 1.00 97.62 88 ARG A C 1
ATOM 678 O O . ARG A 1 88 ? -1.787 -13.231 -3.430 1.00 97.62 88 ARG A O 1
ATOM 685 N N . GLY A 1 89 ? -1.438 -12.230 -5.420 1.00 96.19 89 GLY A N 1
ATOM 686 C CA . GLY A 1 89 ? -2.763 -11.611 -5.513 1.00 96.19 89 GLY A CA 1
ATOM 687 C C . GLY A 1 89 ? -3.026 -10.508 -4.483 1.00 96.19 89 GLY A C 1
ATOM 688 O O . GLY A 1 89 ? -4.176 -10.196 -4.218 1.00 96.19 89 GLY A O 1
ATOM 689 N N . VAL A 1 90 ? -1.986 -9.918 -3.881 1.00 96.81 90 VAL A N 1
ATOM 690 C CA . VAL A 1 90 ? -2.162 -8.792 -2.945 1.00 96.81 90 VAL A CA 1
ATOM 691 C C . VAL A 1 90 ? -2.713 -7.580 -3.714 1.00 96.81 90 VAL A C 1
ATOM 693 O O . VAL A 1 90 ? -2.038 -7.138 -4.653 1.00 96.81 90 VAL A O 1
ATOM 696 N N . PRO A 1 91 ? -3.845 -6.983 -3.296 1.00 96.50 91 PRO A N 1
ATOM 697 C CA . PRO A 1 91 ? -4.437 -5.805 -3.933 1.00 96.50 91 PRO A CA 1
ATOM 698 C C . PRO A 1 91 ? -3.682 -4.524 -3.531 1.00 96.50 91 PRO A C 1
ATOM 700 O O . PRO A 1 91 ? -4.191 -3.644 -2.843 1.00 96.50 91 PRO A O 1
ATOM 703 N N . VAL A 1 92 ? -2.405 -4.426 -3.922 1.00 97.75 92 VAL A N 1
ATOM 704 C CA . VAL A 1 92 ? -1.469 -3.383 -3.451 1.00 97.75 92 VAL A CA 1
ATOM 705 C C . VAL A 1 92 ? -1.995 -1.969 -3.711 1.00 97.75 92 VAL A C 1
ATOM 707 O O . VAL A 1 92 ? -1.835 -1.094 -2.863 1.00 97.75 92 VAL A O 1
ATOM 710 N N . THR A 1 93 ? -2.587 -1.730 -4.883 1.00 98.25 93 THR A N 1
ATOM 711 C CA . THR A 1 93 ? -3.121 -0.408 -5.244 1.00 98.25 93 THR A CA 1
ATOM 712 C C . THR A 1 93 ? -4.299 -0.028 -4.353 1.00 98.25 93 THR A C 1
A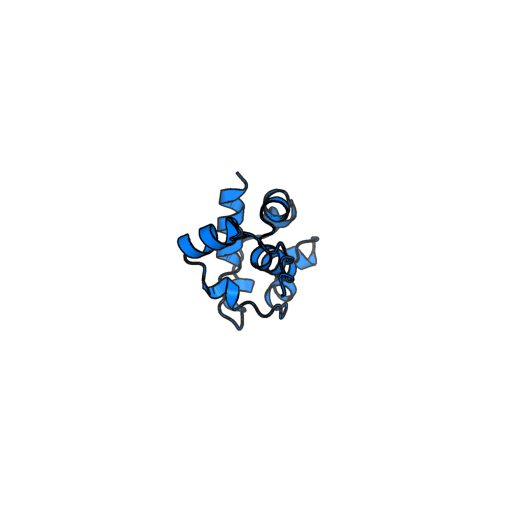TOM 714 O O . THR A 1 93 ? -4.326 1.090 -3.844 1.00 98.25 93 THR A O 1
ATOM 717 N N . ASP A 1 94 ? -5.214 -0.964 -4.110 1.00 97.75 94 ASP A N 1
ATOM 718 C CA . ASP A 1 94 ? -6.438 -0.725 -3.342 1.00 97.75 94 ASP A CA 1
ATOM 719 C C . ASP A 1 94 ? -6.116 -0.484 -1.866 1.00 97.75 94 ASP A C 1
ATOM 721 O O . ASP A 1 94 ? -6.618 0.465 -1.268 1.00 97.75 94 ASP A O 1
ATOM 725 N N . VAL A 1 95 ? -5.157 -1.238 -1.314 1.00 97.12 95 VAL A N 1
ATOM 726 C CA . VAL A 1 95 ? -4.614 -0.985 0.030 1.00 97.12 95 VAL A CA 1
ATOM 727 C C . VAL A 1 95 ? -4.033 0.430 0.131 1.00 97.12 95 VAL A C 1
ATOM 729 O O . VAL A 1 95 ? -4.282 1.123 1.111 1.00 97.12 95 VAL A O 1
ATOM 732 N N . ILE A 1 96 ? -3.287 0.905 -0.874 1.00 97.69 96 ILE A N 1
ATOM 733 C CA . ILE A 1 96 ? -2.741 2.276 -0.869 1.00 97.69 96 ILE A CA 1
ATOM 734 C C . ILE A 1 96 ? -3.858 3.325 -0.909 1.00 97.69 96 ILE A C 1
ATOM 736 O O . ILE A 1 96 ? -3.766 4.330 -0.206 1.00 97.69 96 ILE A O 1
ATOM 740 N N . ILE A 1 97 ? -4.899 3.114 -1.718 1.00 97.75 97 ILE A N 1
ATOM 741 C CA . ILE A 1 97 ? -6.061 4.014 -1.784 1.00 97.75 97 ILE A CA 1
ATOM 742 C C . ILE A 1 97 ? -6.775 4.050 -0.430 1.00 97.75 97 ILE A C 1
ATOM 744 O O . ILE A 1 97 ? -7.063 5.129 0.081 1.00 97.75 97 ILE A O 1
ATOM 748 N N . TYR A 1 98 ? -6.991 2.890 0.187 1.00 97.06 98 TYR A N 1
ATOM 749 C CA . TYR A 1 98 ? -7.604 2.793 1.506 1.00 97.06 98 TYR A CA 1
ATOM 750 C C . TYR A 1 98 ? -6.798 3.541 2.576 1.00 97.06 98 TYR A C 1
ATOM 752 O O . TYR A 1 98 ? -7.352 4.346 3.318 1.00 97.06 98 TYR A O 1
ATOM 760 N N . LEU A 1 99 ? -5.476 3.357 2.604 1.00 96.38 99 LEU A N 1
ATOM 761 C CA . LEU A 1 99 ? -4.591 4.071 3.529 1.00 96.38 99 LEU A CA 1
ATOM 762 C C . LEU A 1 99 ? -4.639 5.592 3.332 1.00 96.38 99 LEU A C 1
ATOM 764 O O . LEU A 1 99 ? -4.587 6.330 4.309 1.00 96.38 99 LEU A O 1
ATOM 768 N N . ARG A 1 100 ? -4.771 6.076 2.090 1.00 97.25 100 ARG A N 1
ATOM 769 C CA . ARG A 1 100 ? -4.945 7.513 1.814 1.00 97.25 100 ARG A CA 1
ATOM 770 C C . ARG A 1 100 ? -6.253 8.056 2.371 1.00 97.25 100 ARG A C 1
ATOM 772 O O . ARG A 1 100 ? -6.249 9.169 2.877 1.00 97.25 100 ARG A O 1
ATOM 779 N N . ASN A 1 101 ? -7.333 7.277 2.312 1.00 96.25 101 ASN A N 1
ATOM 780 C CA . ASN A 1 101 ? -8.619 7.666 2.894 1.00 96.25 101 ASN A CA 1
ATOM 781 C C . ASN A 1 101 ? -8.559 7.754 4.425 1.00 96.25 101 ASN A C 1
ATOM 783 O O . ASN A 1 101 ? -9.275 8.555 5.005 1.00 96.25 101 ASN A O 1
ATOM 787 N N . LEU A 1 102 ? -7.711 6.951 5.075 1.00 94.94 102 LEU A N 1
ATOM 788 C CA . LEU A 1 102 ? -7.480 7.038 6.521 1.00 94.94 102 LEU A CA 1
ATOM 789 C C . LEU A 1 102 ? -6.558 8.200 6.924 1.00 94.94 102 LEU A C 1
ATOM 791 O O . LEU A 1 102 ? -6.520 8.557 8.097 1.00 94.94 102 LEU A O 1
ATOM 795 N N . ALA A 1 103 ? -5.770 8.734 5.989 1.00 94.31 103 ALA A N 1
ATOM 796 C CA . ALA A 1 103 ? -4.787 9.786 6.251 1.00 94.31 103 ALA A CA 1
ATOM 797 C C . ALA A 1 103 ? -5.363 11.212 6.150 1.00 94.31 103 ALA A C 1
ATOM 799 O O . ALA A 1 103 ? -4.616 12.170 6.358 1.00 94.31 103 ALA A O 1
ATOM 800 N N . VAL A 1 104 ? -6.643 11.354 5.783 1.00 87.44 104 VAL A N 1
ATOM 801 C CA . VAL A 1 104 ? -7.343 12.637 5.586 1.00 87.44 104 VAL A CA 1
ATOM 802 C C . VAL A 1 104 ? -8.427 12.875 6.624 1.00 87.44 104 VAL A C 1
ATOM 804 O O . VAL A 1 104 ? -9.020 11.887 7.107 1.00 87.44 104 VAL A O 1
#

Nearest PDB structures (foldseek):
  5odc-assembly1_I  TM=8.511E-01  e=2.718E-08  Methanothermococcus thermolithotrophicus DSM 2095
  5odh-assembly1_C  TM=8.474E-01  e=6.855E-08  Methanothermococcus thermolithotrophicus DSM 2095
  7bkb-assembly1_C  TM=8.270E-01  e=1.660E-06  Methanospirillum hungatei JF-1
  8bqs-assembly1_CB  TM=5.964E-01  e=2.747E-02  Tetrahymena thermophila SB210

pLDDT: mean 87.12, std 19.91, range [32.16, 98.69]

Solvent-accessible surface area (backbone atoms only — not comparable to full-atom values): 6380 Å² total; per-residue (Å²): 141,76,85,84,88,90,83,78,90,81,72,82,80,80,41,66,56,54,53,54,36,47,76,72,66,51,63,41,58,78,53,62,79,77,82,38,58,36,30,78,57,35,74,47,33,76,80,47,87,38,43,55,40,58,52,54,47,37,58,77,68,38,43,51,69,70,50,52,72,36,71,52,68,71,54,64,81,75,77,49,58,35,30,77,61,32,96,58,62,28,56,53,48,59,54,52,53,52,49,53,64,71,52,105

Foldseek 3Di:
DDDDDPDDPPPDPPQPLVVVCVVVPQPLLVQDPLPQQLQVQAPLNVPDVQRLSVLSVCSVVSVLVCNLPDPSLVSGPLPCRSCVPPPSNRNSSVSSVVSPVVSD

Radius of gyration: 16.44 Å; Cα contacts (8 Å, |Δi|>4): 109; chains: 1; bounding box: 25×38×58 Å

Sequence (104 aa):
MLEVLKTNKITEITDDLSNLLRDAGYLELSACIQCGTCSGSCPSGRRTALRTRSLMKKVQLGLKEEILSDKELWFCSTCYTCLERCPRGVPVTDVIIYLRNLAV

InterPro domains:
  IPR009051 Alpha-helical ferredoxin [G3DSA:1.10.1060.10] (4-104)
  IPR017896 4Fe-4S ferredoxin-type, iron-sulphur binding domain [PF13183] (28-90)
  IPR017896 4Fe-4S ferredoxin-type, iron-sulphur binding domain [PS51379] (23-52)
  IPR017900 4Fe-4S ferredoxin, iron-sulphur binding, conserved site [PS00198] (32-43)
  IPR017900 4Fe-4S ferredoxin, iron-sulphur binding, conserved site [PS00198] (76-87)

Secondary structure (DSSP, 8-state):
---------------HHHHHHHHTT-GGGGG-----HHHHH-TGGGTSS--HHHHHHHHHTT-HHHHHT-GGGGG-----HHHHT-TT---HHHHHHHHHHHT-